Protein AF-A0A974YY99-F1 (afdb_monomer)

Mean predicted aligned error: 12.31 Å

Secondary structure (DSSP, 8-state):
------------HHHHHHHHHHHHHHHHHHHHHHHHH-----TT--PPTT----EEEEEEEEEEE-SSSSSS--TTPPB--S-EEE-TTSPPEE--TTSEEEEEEEETT--S-TTTT-EEEEEPPTTEEESS-SEEE--TT--EEEEEEEEPP-

Radius of gyration: 30.18 Å; Cα contacts (8 Å, |Δi|>4): 257; chains: 1; bounding box: 63×68×86 Å

Solvent-accessible surface area (backbone atoms only — not comparable to full-atom values): 9140 Å² total; per-residue (Å²): 137,88,80,84,82,79,81,76,82,80,77,47,75,68,55,54,52,54,52,50,50,52,52,50,51,52,52,52,51,50,49,51,49,49,61,69,66,61,61,85,73,60,81,85,68,63,76,60,90,96,58,88,44,67,30,54,28,60,38,35,39,40,27,29,40,26,86,84,60,80,49,60,94,55,94,88,51,50,54,33,51,68,40,45,32,48,42,75,97,54,78,74,43,60,21,37,89,69,5,36,40,78,49,70,36,82,34,83,70,24,83,58,73,46,22,66,92,36,47,50,31,51,53,72,55,91,66,39,44,69,43,37,73,54,60,46,73,46,62,71,86,58,36,78,46,73,40,28,31,26,73,56,80,132

Nearest PDB structures (foldseek):
  4jdz-assembly2_A  TM=7.153E-01  e=1.038E-03  Staphylococcus aureus subsp. aureus TCH60
  6yoa-assembly1_B  TM=5.963E-01  e=3.739E-03  Ligustrum vulgare
  5j4m-assembly3_C  TM=5.821E-01  e=7.974E-03  Lacticaseibacillus rhamnosus GG
  7kgz-assembly1_B  TM=3.729E-01  e=4.569E+00  Roseburia hominis

Foldseek 3Di:
DDDDPPPPPPCDPVNVVVVVVVVVCCVVVVVVVVVVVPPPPPPQQDDDPPDWDKDKDKAKEWEWAPAPLQFDDDPPIATDFFWWKDWPPDDIDTGHPRRIDMDIDIGGRDDPPNLVVTKIAIDAPPQKDKSHPRIDRDDHPPRYDYTYIYGHDD

pLDDT: mean 84.51, std 14.42, range [38.94, 98.38]

Sequence (154 aa):
MNEENNYNEDFGGEDIFVIALIIFSALVGGLFLFLNIYHPIDPECRVPPGVMVDGGAEASVYTWHDLNGNGMIDSGEPPFPRVEIRYPCDDDYITDKRGRVDTVEFKAGCACYCWEGSHVEVIPPEGYLPTTPIRQELTGHSLFYSFGFIAESP

Structure (mmCIF, N/CA/C/O backbone):
data_AF-A0A974YY99-F1
#
_entry.id   AF-A0A974YY99-F1
#
loop_
_atom_site.group_PDB
_atom_site.id
_atom_site.type_symbol
_atom_site.label_atom_id
_atom_site.label_alt_id
_atom_site.label_comp_id
_atom_site.label_asym_id
_atom_site.label_entity_id
_atom_site.label_seq_id
_atom_site.pdbx_PDB_ins_code
_atom_site.Cartn_x
_atom_site.Cartn_y
_atom_site.Cartn_z
_atom_site.occupancy
_atom_site.B_iso_or_equiv
_atom_site.auth_seq_id
_atom_site.auth_comp_id
_atom_site.auth_asym_id
_atom_site.auth_atom_id
_atom_site.pdbx_PDB_model_num
ATOM 1 N N . MET A 1 1 ? 39.174 52.833 -66.048 1.00 38.94 1 MET A N 1
ATOM 2 C CA . MET A 1 1 ? 37.930 53.543 -65.699 1.00 38.94 1 MET A CA 1
ATOM 3 C C . MET A 1 1 ? 37.126 52.536 -64.904 1.00 38.94 1 MET A C 1
ATOM 5 O O . MET A 1 1 ? 36.810 51.491 -65.452 1.00 38.94 1 MET A O 1
ATOM 9 N N . ASN A 1 2 ? 37.038 52.755 -63.593 1.00 43.97 2 ASN A N 1
ATOM 10 C CA . ASN A 1 2 ? 36.511 51.801 -62.619 1.00 43.97 2 ASN A CA 1
ATOM 11 C C . ASN A 1 2 ? 34.983 51.875 -62.610 1.00 43.97 2 ASN A C 1
ATOM 13 O O . ASN A 1 2 ? 34.449 52.968 -62.440 1.00 43.97 2 ASN A O 1
ATOM 17 N N . GLU A 1 3 ? 34.310 50.735 -62.720 1.00 48.09 3 GLU A N 1
ATOM 18 C CA . GLU A 1 3 ? 32.908 50.591 -62.327 1.00 48.09 3 GLU A CA 1
ATOM 19 C C . GLU A 1 3 ? 32.855 49.560 -61.198 1.00 48.09 3 GLU A C 1
ATOM 21 O O . GLU A 1 3 ? 32.895 48.351 -61.421 1.00 48.09 3 GLU A O 1
ATOM 26 N N . GLU A 1 4 ? 32.844 50.054 -59.960 1.00 52.66 4 GLU A N 1
ATOM 27 C CA . GLU A 1 4 ? 32.421 49.265 -58.808 1.00 52.66 4 GLU A CA 1
ATOM 28 C C . GLU A 1 4 ? 30.891 49.189 -58.848 1.00 52.66 4 GLU A C 1
ATOM 30 O O . GLU A 1 4 ? 30.197 50.152 -58.519 1.00 52.66 4 GLU A O 1
ATOM 35 N N . ASN A 1 5 ? 30.357 48.048 -59.284 1.00 49.12 5 ASN A N 1
ATOM 36 C CA . ASN A 1 5 ? 28.938 47.745 -59.137 1.00 49.12 5 ASN A CA 1
ATOM 37 C C . ASN A 1 5 ? 28.660 47.419 -57.668 1.00 49.12 5 ASN A C 1
ATOM 39 O O . ASN A 1 5 ? 28.855 46.294 -57.210 1.00 49.12 5 ASN A O 1
ATOM 43 N N . ASN A 1 6 ? 28.223 48.437 -56.934 1.00 51.03 6 ASN A N 1
ATOM 44 C CA . ASN A 1 6 ? 27.701 48.318 -55.584 1.00 51.03 6 ASN A CA 1
ATOM 45 C C . ASN A 1 6 ? 26.299 47.684 -55.636 1.00 51.03 6 ASN A C 1
ATOM 47 O O . ASN A 1 6 ? 25.297 48.382 -55.795 1.00 51.03 6 ASN A O 1
ATOM 51 N N . TYR A 1 7 ? 26.234 46.355 -55.548 1.00 51.62 7 TYR A N 1
ATOM 52 C CA . TYR A 1 7 ? 24.995 45.639 -55.249 1.00 51.62 7 TYR A CA 1
ATOM 53 C C . TYR A 1 7 ? 24.683 45.814 -53.759 1.00 51.62 7 TYR A C 1
ATOM 55 O O . TYR A 1 7 ? 25.037 44.983 -52.928 1.00 51.62 7 TYR A O 1
ATOM 63 N N . ASN A 1 8 ? 24.023 46.919 -53.420 1.00 53.44 8 ASN A N 1
ATOM 64 C CA . ASN A 1 8 ? 23.266 46.996 -52.179 1.00 53.44 8 ASN A CA 1
ATOM 65 C C . ASN A 1 8 ? 21.976 46.197 -52.396 1.00 53.44 8 ASN A C 1
ATOM 67 O O . ASN A 1 8 ? 21.054 46.678 -53.054 1.00 53.44 8 ASN A O 1
ATOM 71 N N . GLU A 1 9 ? 21.934 44.962 -51.901 1.00 59.78 9 GLU A N 1
ATOM 72 C CA . GLU A 1 9 ? 20.698 44.181 -51.827 1.00 59.78 9 GLU A CA 1
ATOM 73 C C . GLU A 1 9 ? 19.761 44.851 -50.811 1.00 59.78 9 GLU A C 1
ATOM 75 O O . GLU A 1 9 ? 19.928 44.725 -49.598 1.00 59.78 9 GLU A O 1
ATOM 80 N N . ASP A 1 10 ? 18.805 45.629 -51.318 1.00 56.53 10 ASP A N 1
ATOM 81 C CA . ASP A 1 10 ? 17.719 46.216 -50.534 1.00 56.53 10 ASP A CA 1
ATOM 82 C C . ASP A 1 10 ? 16.708 45.105 -50.214 1.00 56.53 10 ASP A C 1
ATOM 84 O O . ASP A 1 10 ? 15.795 44.827 -50.990 1.00 56.53 10 ASP A O 1
ATOM 88 N N . PHE A 1 11 ? 16.938 44.388 -49.111 1.00 59.44 11 PHE A N 1
ATOM 89 C CA . PHE A 1 11 ? 16.010 43.374 -48.608 1.00 59.44 11 PHE A CA 1
ATOM 90 C C . PHE A 1 11 ? 14.731 44.064 -48.128 1.00 59.44 11 PHE A C 1
ATOM 92 O O . PHE A 1 11 ? 14.708 44.716 -47.080 1.00 59.44 11 PHE A O 1
ATOM 99 N N . GLY A 1 12 ? 13.658 43.923 -48.907 1.00 66.19 12 GLY A N 1
ATOM 100 C CA . GLY A 1 12 ? 12.366 44.520 -48.602 1.00 66.19 12 GLY A CA 1
ATOM 101 C C . GLY A 1 12 ? 11.754 43.934 -47.329 1.00 66.19 12 GLY A C 1
ATOM 102 O O . GLY A 1 12 ? 12.034 42.804 -46.932 1.00 66.19 12 GLY A O 1
ATOM 103 N N . GLY A 1 13 ? 10.866 44.691 -46.677 1.00 63.16 13 GLY A N 1
ATOM 104 C CA . GLY A 1 13 ? 10.207 44.254 -45.440 1.00 63.16 13 GLY A CA 1
ATOM 105 C C . GLY A 1 13 ? 9.487 42.903 -45.559 1.00 63.16 13 GLY A C 1
ATOM 106 O O . GLY A 1 13 ? 9.466 42.148 -44.591 1.00 63.16 13 GLY A O 1
ATOM 107 N N . GLU A 1 14 ? 8.959 42.559 -46.739 1.00 65.25 14 GLU A N 1
ATOM 108 C CA . GLU A 1 14 ? 8.339 41.251 -47.004 1.00 65.25 14 GLU A CA 1
ATOM 109 C C . GLU A 1 14 ? 9.350 40.093 -46.967 1.00 65.25 14 GLU A C 1
ATOM 111 O O . GLU A 1 14 ? 9.041 39.039 -46.409 1.00 65.25 14 GLU A O 1
ATOM 116 N N . ASP A 1 15 ? 10.580 40.305 -47.447 1.00 75.12 15 ASP A N 1
ATOM 117 C CA . ASP A 1 15 ? 11.645 39.296 -47.403 1.00 75.12 15 ASP A CA 1
ATOM 118 C C . ASP A 1 15 ? 12.064 39.007 -45.956 1.00 75.12 15 ASP A C 1
ATOM 120 O O . ASP A 1 15 ? 12.275 37.855 -45.572 1.00 75.12 15 ASP A O 1
ATOM 124 N N . ILE A 1 16 ? 12.089 40.041 -45.107 1.00 79.56 16 ILE A N 1
ATOM 125 C CA . ILE A 1 16 ? 12.386 39.908 -43.674 1.00 79.56 16 ILE A CA 1
ATOM 126 C C . ILE A 1 16 ? 11.313 39.066 -42.968 1.00 79.56 16 ILE A C 1
ATOM 128 O O . ILE A 1 16 ? 11.649 38.211 -42.144 1.00 79.56 16 ILE A O 1
ATOM 132 N N . PHE A 1 17 ? 10.030 39.257 -43.296 1.00 79.62 17 PHE A N 1
ATOM 133 C CA . PHE A 1 17 ? 8.944 38.463 -42.712 1.00 79.62 17 PHE A CA 1
ATOM 134 C C . PHE A 1 17 ? 9.016 36.990 -43.120 1.00 79.62 17 PHE A C 1
ATOM 136 O O . PHE A 1 17 ? 8.847 36.112 -42.270 1.00 79.62 17 PHE A O 1
ATOM 143 N N . VAL A 1 18 ? 9.308 36.699 -44.390 1.00 81.94 18 VAL A N 1
ATOM 144 C CA . VAL A 1 18 ? 9.446 35.317 -44.874 1.00 81.94 18 VAL A CA 1
ATOM 145 C C . VAL A 1 18 ? 10.632 34.624 -44.203 1.00 81.94 18 VAL A C 1
ATOM 147 O O . VAL A 1 18 ? 10.494 33.503 -43.708 1.00 81.94 18 VAL A O 1
ATOM 150 N N . ILE A 1 19 ? 11.776 35.303 -44.100 1.00 84.00 19 ILE A N 1
ATOM 151 C CA . ILE A 1 19 ? 12.965 34.773 -43.421 1.00 84.00 19 ILE A CA 1
ATOM 152 C C . ILE A 1 19 ? 12.675 34.518 -41.934 1.00 84.00 19 ILE A C 1
ATOM 154 O O . ILE A 1 19 ? 13.021 33.455 -41.411 1.00 84.00 19 ILE A O 1
ATOM 158 N N . ALA A 1 20 ? 11.983 35.438 -41.256 1.00 85.62 20 ALA A N 1
ATOM 159 C CA . ALA A 1 20 ? 11.607 35.275 -39.854 1.00 85.62 20 ALA A CA 1
ATOM 160 C C . ALA A 1 20 ? 10.686 34.062 -39.629 1.00 85.62 20 ALA A C 1
ATOM 162 O O . ALA A 1 20 ? 10.880 33.320 -38.665 1.00 85.62 20 ALA A O 1
ATOM 163 N N . LEU A 1 21 ? 9.728 33.811 -40.530 1.00 87.56 21 LEU A N 1
ATOM 164 C CA . LEU A 1 21 ? 8.843 32.644 -40.456 1.00 87.56 21 LEU A CA 1
ATOM 165 C C . LEU A 1 21 ? 9.594 31.327 -40.670 1.00 87.56 21 LEU A C 1
ATOM 167 O O . LEU A 1 21 ? 9.335 30.359 -39.954 1.00 87.56 21 LEU A O 1
ATOM 171 N N . ILE A 1 22 ? 10.553 31.287 -41.599 1.00 87.31 22 ILE A N 1
ATOM 172 C CA . ILE A 1 22 ? 11.388 30.099 -41.825 1.00 87.31 22 ILE A CA 1
ATOM 173 C C . ILE A 1 22 ? 12.214 29.794 -40.573 1.00 87.31 22 ILE A C 1
ATOM 175 O O . ILE A 1 22 ? 12.194 28.660 -40.092 1.00 87.31 22 ILE A O 1
ATOM 179 N N . ILE A 1 23 ? 12.868 30.801 -39.989 1.00 88.62 23 ILE A N 1
ATOM 180 C CA . ILE A 1 23 ? 13.657 30.637 -38.760 1.00 88.62 23 ILE A CA 1
ATOM 181 C C . ILE A 1 23 ? 12.765 30.181 -37.604 1.00 88.62 23 ILE A C 1
ATOM 183 O O . ILE A 1 23 ? 13.098 29.220 -36.915 1.00 88.62 23 ILE A O 1
ATOM 187 N N . PHE A 1 24 ? 11.607 30.816 -37.413 1.00 91.06 24 PHE A N 1
ATOM 188 C CA . PHE A 1 24 ? 10.663 30.428 -36.370 1.00 91.06 24 PHE A CA 1
ATOM 189 C C . PHE A 1 24 ? 10.184 28.983 -36.551 1.00 91.06 24 PHE A C 1
ATOM 191 O O . PHE A 1 24 ? 10.187 28.214 -35.594 1.00 91.06 24 PHE A O 1
ATOM 198 N N . SER A 1 25 ? 9.859 28.575 -37.780 1.00 86.69 25 SER A N 1
ATOM 199 C CA . SER A 1 25 ? 9.453 27.198 -38.079 1.00 86.69 25 SER A CA 1
ATOM 200 C C . SER A 1 25 ? 10.569 26.182 -37.810 1.00 86.69 25 SER A C 1
ATOM 202 O O . SER A 1 25 ? 10.302 25.115 -37.261 1.00 86.69 25 SER A O 1
ATOM 204 N N . ALA A 1 26 ? 11.825 26.525 -38.111 1.00 89.25 26 ALA A N 1
ATOM 205 C CA . ALA A 1 26 ? 12.982 25.675 -37.853 1.00 89.25 26 ALA A CA 1
ATOM 206 C C . ALA A 1 26 ? 13.291 25.566 -36.353 1.00 89.25 26 ALA A C 1
ATOM 208 O O . ALA A 1 26 ? 13.638 24.489 -35.877 1.00 89.25 26 ALA A O 1
ATOM 209 N N . LEU A 1 27 ? 13.118 26.651 -35.593 1.00 90.00 27 LEU A N 1
ATOM 210 C CA . LEU A 1 27 ? 13.286 26.657 -34.140 1.00 90.00 27 LEU A CA 1
ATOM 211 C C . LEU A 1 27 ? 12.172 25.879 -33.439 1.00 90.00 27 LEU A C 1
ATOM 213 O O . LEU A 1 27 ? 12.460 25.070 -32.563 1.00 90.00 27 LEU A O 1
ATOM 217 N N . VAL A 1 28 ? 10.914 26.074 -33.842 1.00 88.75 28 VAL A N 1
ATOM 218 C CA . VAL A 1 28 ? 9.770 25.334 -33.293 1.00 88.75 28 VAL A CA 1
ATOM 219 C C . VAL A 1 28 ? 9.852 23.859 -33.674 1.00 88.75 28 VAL A C 1
ATOM 221 O O . VAL A 1 28 ? 9.677 23.004 -32.812 1.00 88.75 28 VAL A O 1
ATOM 224 N N . GLY A 1 29 ? 10.179 23.542 -34.929 1.00 85.12 29 GLY A N 1
ATOM 225 C CA . GLY A 1 29 ? 10.385 22.168 -35.388 1.00 85.12 29 GLY A CA 1
ATOM 226 C C . GLY A 1 29 ? 11.578 21.498 -34.705 1.00 85.12 29 GLY A C 1
ATOM 227 O O . GLY A 1 29 ? 11.469 20.363 -34.253 1.00 85.12 29 GLY A O 1
ATOM 228 N N . GLY A 1 30 ? 12.694 22.213 -34.554 1.00 84.56 30 GLY A N 1
ATOM 229 C CA . GLY A 1 30 ? 13.880 21.741 -33.843 1.00 84.56 30 GLY A CA 1
ATOM 230 C C . GLY A 1 30 ? 13.624 21.514 -32.354 1.00 84.56 30 GLY A C 1
ATOM 231 O O . GLY A 1 30 ? 14.028 20.484 -31.825 1.00 84.56 30 GLY A O 1
ATOM 232 N N . LEU A 1 31 ? 12.895 22.416 -31.692 1.00 84.69 31 LEU A N 1
ATOM 233 C CA . L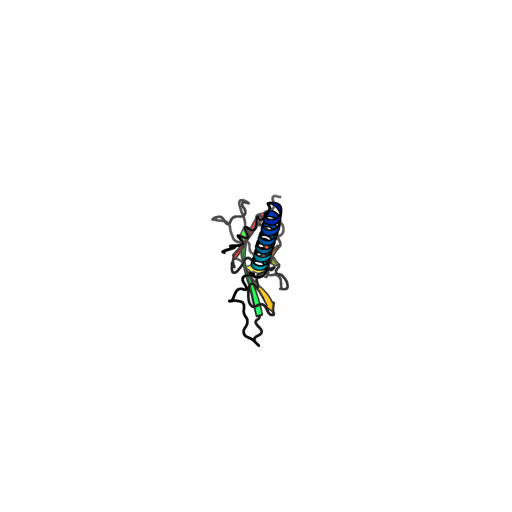EU A 1 31 ? 12.480 22.262 -30.298 1.00 84.69 31 LEU A CA 1
ATOM 234 C C . LEU A 1 31 ? 11.489 21.106 -30.139 1.00 84.69 31 LEU A C 1
ATOM 236 O O . LEU A 1 31 ? 11.626 20.315 -29.215 1.00 84.69 31 LEU A O 1
ATOM 240 N N . PHE A 1 32 ? 10.529 20.964 -31.054 1.00 79.56 32 PHE A N 1
ATOM 241 C CA . PHE A 1 32 ? 9.589 19.847 -31.049 1.00 79.56 32 PHE A CA 1
ATOM 242 C C . PHE A 1 32 ? 10.319 18.510 -31.219 1.00 79.56 32 PHE A C 1
ATOM 244 O O . PHE A 1 32 ? 10.062 17.577 -30.464 1.00 79.56 32 PHE A O 1
ATOM 251 N N . LEU A 1 33 ? 11.279 18.415 -32.142 1.00 73.88 33 LEU A N 1
ATOM 252 C CA . LEU A 1 33 ? 12.111 17.221 -32.300 1.00 73.88 33 LEU A CA 1
ATOM 253 C C . LEU A 1 33 ? 12.981 16.974 -31.062 1.00 73.88 33 LEU A C 1
ATOM 255 O O . LEU A 1 33 ? 13.000 15.863 -30.549 1.00 73.88 33 LEU A O 1
ATOM 259 N N . PHE A 1 34 ? 13.644 17.999 -30.529 1.00 72.00 34 PHE A N 1
ATOM 260 C CA . PHE A 1 34 ? 14.458 17.880 -29.319 1.00 72.00 34 PHE A CA 1
ATOM 261 C C . PHE A 1 34 ? 13.629 17.370 -28.132 1.00 72.00 34 PHE A C 1
ATOM 263 O O . PHE A 1 34 ? 14.025 16.407 -27.486 1.00 72.00 34 PHE A O 1
ATOM 270 N N . LEU A 1 35 ? 12.442 17.933 -27.897 1.00 71.06 35 LEU A N 1
ATOM 271 C CA . LEU A 1 35 ? 11.559 17.521 -26.803 1.00 71.06 35 LEU A CA 1
ATOM 272 C C . LEU A 1 35 ? 10.970 16.114 -26.995 1.00 71.06 35 LEU A C 1
ATOM 274 O O . LEU A 1 35 ? 10.756 15.420 -26.008 1.00 71.06 35 LEU A O 1
ATOM 278 N N . ASN A 1 36 ? 10.730 15.667 -28.233 1.00 66.06 36 ASN A N 1
ATOM 279 C CA . ASN A 1 36 ? 10.185 14.327 -28.492 1.00 66.06 36 ASN A CA 1
ATOM 280 C C . ASN A 1 36 ? 11.257 13.220 -28.536 1.00 66.06 36 ASN A C 1
ATOM 282 O O . ASN A 1 36 ? 10.929 12.059 -28.301 1.00 66.06 36 ASN A O 1
ATOM 286 N N . ILE A 1 37 ? 12.524 13.549 -28.821 1.00 63.91 37 ILE A N 1
ATOM 287 C CA . ILE A 1 37 ? 13.629 12.571 -28.865 1.00 63.91 37 ILE A CA 1
ATOM 288 C C . ILE A 1 37 ? 14.371 12.503 -27.516 1.00 63.91 37 ILE A C 1
ATOM 290 O O . ILE A 1 37 ? 14.929 11.460 -27.181 1.00 63.91 37 ILE A O 1
ATOM 294 N N . TYR A 1 38 ? 14.329 13.561 -26.695 1.00 55.81 38 TYR A N 1
ATOM 295 C CA . TYR A 1 38 ? 14.758 13.516 -25.292 1.00 55.81 38 TYR A CA 1
ATOM 296 C C . TYR A 1 38 ? 13.668 12.902 -24.403 1.00 55.81 38 TYR A C 1
ATOM 298 O O . TYR A 1 38 ? 13.171 13.528 -23.470 1.00 55.81 38 TYR A O 1
ATOM 306 N N . HIS A 1 39 ? 13.327 11.638 -24.650 1.00 55.72 39 HIS A N 1
ATOM 307 C CA . HIS A 1 39 ? 12.939 10.802 -23.522 1.00 55.72 39 HIS A CA 1
ATOM 308 C C . HIS A 1 39 ? 14.231 10.444 -22.782 1.00 55.72 39 HIS A C 1
ATOM 310 O O . HIS A 1 39 ? 15.152 9.925 -23.421 1.00 5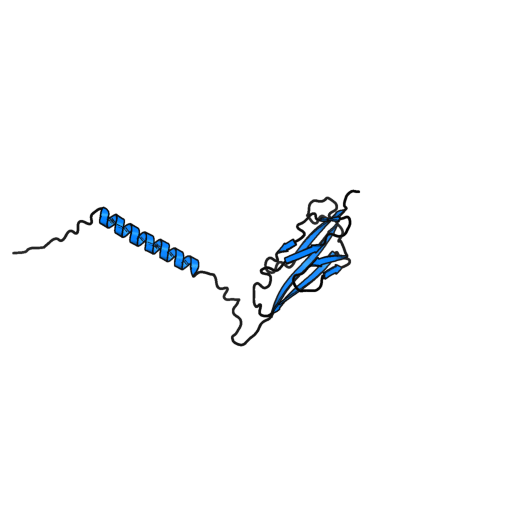5.72 39 HIS A O 1
ATOM 316 N N . PRO A 1 40 ? 14.357 10.734 -21.476 1.00 56.31 40 PRO A N 1
ATOM 317 C CA . PRO A 1 40 ? 15.452 10.197 -20.690 1.00 56.31 40 PRO A CA 1
ATOM 318 C C . PRO A 1 40 ? 15.281 8.676 -20.672 1.00 56.31 40 PRO A C 1
ATOM 320 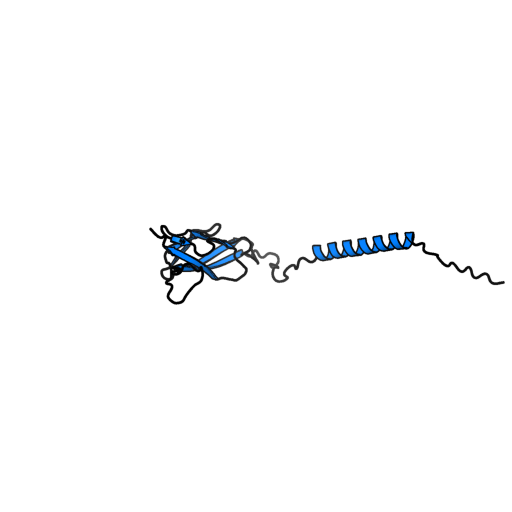O O . PRO A 1 40 ? 14.538 8.130 -19.865 1.00 56.31 40 PRO A O 1
ATOM 323 N N . ILE A 1 41 ? 15.916 7.986 -21.621 1.00 54.75 41 ILE A N 1
ATOM 324 C CA . ILE A 1 41 ? 16.117 6.547 -21.520 1.00 54.75 41 ILE A CA 1
ATOM 325 C C . ILE A 1 41 ? 17.006 6.391 -20.302 1.00 54.75 41 ILE A C 1
ATOM 327 O O . ILE A 1 41 ? 18.184 6.752 -20.361 1.00 54.75 41 ILE A O 1
ATOM 331 N N . ASP A 1 42 ? 16.421 5.921 -19.206 1.00 62.19 42 ASP A N 1
ATOM 332 C CA . ASP A 1 42 ? 17.155 5.624 -17.994 1.00 62.19 42 ASP A CA 1
ATOM 333 C C . ASP A 1 42 ? 18.292 4.648 -18.349 1.00 62.19 42 ASP A C 1
ATOM 335 O O . ASP A 1 42 ? 18.028 3.508 -18.757 1.00 62.19 42 ASP A O 1
ATOM 339 N N . PRO A 1 43 ? 19.565 5.084 -18.291 1.00 59.34 43 PRO A N 1
ATOM 340 C CA . PRO A 1 43 ? 20.687 4.236 -18.659 1.00 59.34 43 PRO A CA 1
ATOM 341 C C . PRO A 1 43 ? 20.812 3.012 -17.743 1.00 59.34 43 PRO A C 1
ATOM 343 O O . PRO A 1 43 ? 21.480 2.055 -18.143 1.00 59.34 43 PRO A O 1
ATOM 346 N N . GLU A 1 44 ? 20.161 3.020 -16.576 1.00 61.34 44 GLU A N 1
ATOM 347 C CA . GLU A 1 44 ? 20.137 1.927 -15.602 1.00 61.34 44 GLU A CA 1
ATOM 348 C C . GLU A 1 44 ? 19.160 0.810 -16.006 1.00 61.34 44 GLU A C 1
ATOM 350 O O . GLU A 1 44 ? 19.307 -0.328 -15.566 1.00 61.34 44 GLU A O 1
ATOM 355 N N . CYS A 1 45 ? 18.250 1.068 -16.952 1.00 71.44 45 CYS A N 1
ATOM 356 C CA . CYS A 1 45 ? 17.242 0.106 -17.406 1.00 71.44 45 CYS A CA 1
ATOM 357 C C . CYS A 1 45 ? 17.600 -0.594 -18.713 1.00 71.44 45 CYS A C 1
ATOM 359 O O . CYS A 1 45 ? 16.760 -0.817 -19.588 1.00 71.44 45 CYS A O 1
ATOM 361 N N . ARG A 1 46 ? 18.874 -0.978 -18.844 1.00 75.81 46 ARG A N 1
ATOM 362 C CA . ARG A 1 46 ? 19.334 -1.876 -19.906 1.00 75.81 46 ARG A CA 1
ATOM 363 C C . ARG A 1 46 ? 19.648 -3.251 -19.350 1.00 75.81 46 ARG A C 1
ATOM 365 O O . ARG A 1 46 ? 20.659 -3.454 -18.684 1.00 75.81 46 ARG A O 1
ATOM 372 N N . VAL A 1 47 ? 18.815 -4.217 -19.716 1.00 80.00 47 VAL A N 1
ATOM 373 C CA . VAL A 1 47 ? 19.122 -5.629 -19.491 1.00 80.00 47 VAL A CA 1
ATOM 374 C C . VAL A 1 47 ? 20.296 -6.059 -20.381 1.00 80.00 47 VAL A C 1
ATOM 376 O O . VAL A 1 47 ? 20.359 -5.657 -21.550 1.00 80.00 47 VAL A O 1
ATOM 379 N N . PRO A 1 48 ? 21.247 -6.861 -19.870 1.00 81.19 48 PRO A N 1
ATOM 380 C CA . PRO A 1 48 ? 22.301 -7.427 -20.700 1.00 81.19 48 PRO A CA 1
ATOM 381 C C . PRO A 1 48 ? 21.723 -8.262 -21.859 1.00 81.19 48 PRO A C 1
ATOM 383 O O . PRO A 1 48 ? 20.740 -8.983 -21.663 1.00 81.19 48 PRO A O 1
ATOM 386 N N . PRO A 1 49 ? 22.326 -8.226 -23.064 1.00 82.75 49 PRO A N 1
ATOM 387 C CA . PRO A 1 49 ? 21.872 -9.047 -24.183 1.00 82.75 49 PRO A CA 1
ATOM 388 C C . PRO A 1 49 ? 21.850 -10.540 -23.830 1.00 82.75 49 PRO A C 1
ATOM 390 O O . PRO A 1 49 ? 22.834 -11.077 -23.325 1.00 82.75 49 PRO A O 1
ATOM 393 N N . GLY A 1 50 ? 20.739 -11.217 -24.130 1.00 80.69 50 GLY A N 1
ATOM 394 C CA . GLY A 1 50 ? 20.574 -12.653 -23.876 1.00 80.69 50 GLY A CA 1
ATOM 395 C C . GLY A 1 50 ? 20.216 -13.021 -22.432 1.00 80.69 50 GLY A C 1
ATOM 396 O O . GLY A 1 50 ? 20.140 -14.209 -22.126 1.00 80.69 50 GLY A O 1
ATOM 397 N N . VAL A 1 51 ? 19.975 -12.036 -21.561 1.00 84.19 51 VAL A N 1
ATOM 398 C CA . VAL A 1 51 ? 19.466 -12.251 -20.202 1.00 84.19 51 VAL A CA 1
ATOM 399 C C . VAL A 1 51 ? 17.985 -11.891 -20.163 1.00 84.19 51 VAL A C 1
ATOM 401 O O . VAL A 1 51 ? 17.600 -10.783 -20.529 1.00 84.19 51 VAL A O 1
ATOM 404 N N . MET A 1 52 ? 17.158 -12.833 -19.711 1.00 81.56 52 MET A N 1
ATOM 405 C CA . MET A 1 52 ? 15.799 -12.531 -19.267 1.00 81.56 52 MET A CA 1
ATOM 406 C C . MET A 1 52 ? 15.862 -12.176 -17.786 1.00 81.56 52 MET A C 1
ATOM 408 O O . MET A 1 52 ? 16.522 -12.874 -17.015 1.00 81.56 52 MET A O 1
ATOM 412 N N . VAL A 1 53 ? 15.209 -11.084 -17.412 1.00 88.25 53 VAL A N 1
ATOM 413 C CA . VAL A 1 53 ? 15.065 -10.661 -16.020 1.00 88.25 53 VAL A CA 1
ATOM 414 C C . VAL A 1 53 ? 13.589 -10.669 -15.677 1.00 88.25 53 VAL A C 1
ATOM 416 O O . VAL A 1 53 ? 12.767 -10.310 -16.516 1.00 88.25 53 VAL A O 1
ATOM 419 N N . ASP A 1 54 ? 13.280 -11.057 -14.452 1.00 89.44 54 ASP A N 1
ATOM 420 C CA . ASP A 1 54 ? 11.958 -10.894 -13.873 1.00 89.44 54 ASP A CA 1
ATOM 421 C C . ASP A 1 54 ? 12.067 -9.897 -12.721 1.00 89.44 54 ASP A C 1
ATOM 423 O O . ASP A 1 54 ? 13.112 -9.804 -12.067 1.00 89.44 54 ASP A O 1
ATOM 427 N N . GLY A 1 55 ? 10.995 -9.149 -12.491 1.00 88.38 55 GLY A N 1
ATOM 428 C CA . GLY A 1 55 ? 10.927 -8.120 -11.466 1.00 88.38 55 GLY A CA 1
ATOM 429 C C . GLY A 1 55 ? 9.725 -8.319 -10.559 1.00 88.38 55 GLY A C 1
ATOM 430 O O . GLY A 1 55 ? 8.926 -9.239 -10.740 1.00 88.38 55 GLY A O 1
ATOM 431 N N . GLY A 1 56 ? 9.592 -7.431 -9.581 1.00 88.75 56 GLY A N 1
ATOM 432 C CA . GLY A 1 56 ? 8.462 -7.428 -8.667 1.00 88.75 56 GLY A CA 1
ATOM 433 C C . GLY A 1 56 ? 8.023 -6.014 -8.326 1.00 88.75 56 GLY A C 1
ATOM 434 O O . GLY A 1 56 ? 8.847 -5.098 -8.284 1.00 88.75 56 GLY A O 1
ATOM 435 N N . ALA A 1 57 ? 6.726 -5.839 -8.095 1.00 89.81 57 ALA A N 1
ATOM 436 C CA . ALA A 1 57 ? 6.195 -4.653 -7.436 1.00 89.81 57 ALA A CA 1
ATOM 437 C C . ALA A 1 57 ? 5.907 -4.996 -5.974 1.00 89.81 57 ALA A C 1
ATOM 439 O O . ALA A 1 57 ? 4.992 -5.767 -5.685 1.00 89.81 57 ALA A O 1
ATOM 440 N N . GLU A 1 58 ? 6.708 -4.453 -5.063 1.00 89.31 58 GLU A N 1
ATOM 441 C CA . GLU A 1 58 ? 6.613 -4.738 -3.632 1.00 89.31 58 GLU A CA 1
ATOM 442 C C . GLU A 1 58 ? 5.851 -3.634 -2.895 1.00 89.31 58 GLU A C 1
ATOM 444 O O . GLU A 1 58 ? 6.059 -2.443 -3.146 1.00 89.31 58 GLU A O 1
ATOM 449 N N . ALA A 1 59 ? 5.011 -4.029 -1.939 1.00 91.62 59 ALA A N 1
ATOM 450 C CA . ALA A 1 59 ? 4.352 -3.106 -1.023 1.00 91.62 59 ALA A CA 1
ATOM 451 C C . ALA A 1 59 ? 4.220 -3.709 0.382 1.00 91.62 59 ALA A C 1
ATOM 453 O O . ALA A 1 59 ? 3.605 -4.756 0.578 1.00 91.62 59 ALA A O 1
ATOM 454 N N . SER A 1 60 ? 4.755 -3.001 1.369 1.00 94.19 60 SER A N 1
ATOM 455 C CA . SER A 1 60 ? 4.504 -3.149 2.802 1.00 94.19 60 SER A CA 1
ATOM 456 C C . SER A 1 60 ? 3.280 -2.332 3.212 1.00 94.19 60 SER A C 1
ATOM 458 O O . SER A 1 60 ? 3.276 -1.101 3.196 1.00 94.19 60 SER A O 1
ATOM 460 N N . VAL A 1 61 ? 2.232 -3.019 3.642 1.00 95.62 61 VAL A N 1
ATOM 461 C CA . VAL A 1 61 ? 0.966 -2.416 4.049 1.00 95.62 61 VAL A CA 1
ATOM 462 C C . VAL A 1 61 ? 0.849 -2.367 5.570 1.00 95.62 61 VAL A C 1
ATOM 464 O O . VAL A 1 61 ? 1.236 -3.304 6.271 1.00 95.62 61 VAL A O 1
ATOM 467 N N . TYR A 1 62 ? 0.268 -1.284 6.084 1.00 97.31 62 TYR A N 1
ATOM 468 C CA . TYR A 1 62 ? -0.165 -1.141 7.469 1.00 97.31 62 TYR A CA 1
ATOM 469 C C . TYR A 1 62 ? -1.628 -0.701 7.558 1.00 97.31 62 TYR A C 1
ATOM 471 O O . TYR A 1 62 ? -2.094 0.143 6.802 1.00 97.31 62 TYR A O 1
ATOM 479 N N . THR A 1 63 ? -2.357 -1.246 8.519 1.00 98.25 63 THR A N 1
ATOM 480 C CA . THR A 1 63 ? -3.770 -0.946 8.758 1.00 98.25 63 THR A CA 1
ATOM 481 C C . THR A 1 63 ? -3.976 -0.631 10.232 1.00 98.25 63 THR A C 1
ATOM 483 O O . THR A 1 63 ? -3.371 -1.274 11.099 1.00 98.25 63 THR A O 1
ATOM 486 N N . TRP A 1 64 ? -4.791 0.378 10.537 1.00 98.38 64 TRP A N 1
ATOM 487 C CA . TRP A 1 64 ? -5.026 0.821 11.913 1.00 98.38 64 TRP A CA 1
ATOM 488 C C . TRP A 1 64 ? -6.472 1.242 12.157 1.00 98.38 64 TRP A C 1
ATOM 490 O O . TRP A 1 64 ? -7.220 1.558 11.231 1.00 98.38 64 TRP A O 1
ATOM 500 N N . HIS A 1 65 ? -6.856 1.209 13.431 1.00 97.88 65 HIS A N 1
ATOM 501 C CA . HIS A 1 65 ? -8.094 1.814 13.894 1.00 97.88 65 HIS A CA 1
ATOM 502 C C . HIS A 1 65 ? -7.879 3.319 14.032 1.00 97.88 65 HIS A C 1
ATOM 504 O O . HIS A 1 65 ? -7.216 3.757 14.971 1.00 97.88 65 HIS A O 1
ATOM 510 N N . ASP A 1 66 ? -8.451 4.083 13.110 1.00 98.00 66 ASP A N 1
ATOM 511 C CA . ASP A 1 66 ? -8.473 5.541 13.152 1.00 98.00 66 ASP A CA 1
ATOM 512 C C . ASP A 1 66 ? -9.573 5.97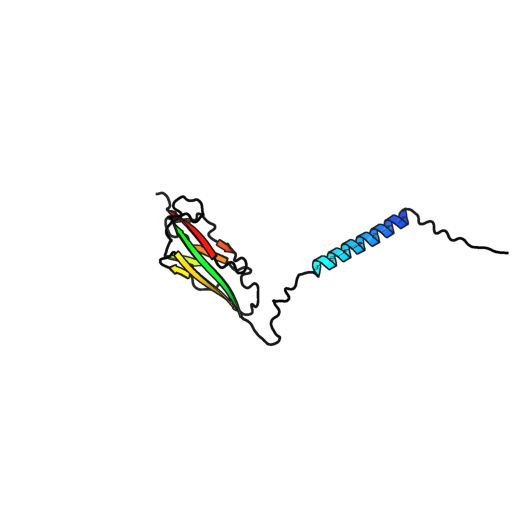5 14.128 1.00 98.00 66 ASP A C 1
ATOM 514 O O . ASP A 1 66 ? -10.771 5.924 13.832 1.00 98.00 66 ASP A O 1
ATOM 518 N N . LEU A 1 67 ? -9.162 6.303 15.353 1.00 97.19 67 LEU A N 1
ATOM 519 C CA . LEU A 1 67 ? -10.075 6.522 16.474 1.00 97.19 67 LEU A CA 1
ATOM 520 C C . LEU A 1 67 ? -10.727 7.902 16.429 1.00 97.19 67 LEU A C 1
ATOM 522 O O . LEU A 1 67 ? -11.740 8.118 17.097 1.00 97.19 67 LEU A O 1
ATOM 526 N N . ASN A 1 68 ? -10.141 8.840 15.685 1.00 96.50 68 ASN A N 1
ATOM 527 C CA . ASN A 1 68 ? -10.633 10.211 15.581 1.00 96.50 68 ASN A CA 1
ATOM 528 C C . ASN A 1 68 ? -11.106 10.589 14.163 1.00 96.50 68 ASN A C 1
ATOM 530 O O . ASN A 1 68 ? -11.713 11.648 13.996 1.00 96.50 68 ASN A O 1
ATOM 534 N N . GLY A 1 69 ? -10.898 9.715 13.178 1.00 97.12 69 GLY A N 1
ATOM 535 C CA . GLY A 1 69 ? -11.389 9.833 11.810 1.00 97.12 69 GLY A CA 1
ATOM 536 C C . GLY A 1 69 ? -10.597 10.797 10.931 1.00 97.12 69 GLY A C 1
ATOM 537 O O . GLY A 1 69 ? -11.165 11.330 9.975 1.00 97.12 69 GLY A O 1
ATOM 538 N N . ASN A 1 70 ? -9.339 11.098 11.261 1.00 97.19 70 ASN A N 1
ATOM 539 C CA . ASN A 1 70 ? -8.561 12.130 10.569 1.00 97.19 70 ASN A CA 1
ATOM 540 C C . ASN A 1 70 ? -7.698 11.608 9.403 1.00 97.19 70 ASN A C 1
ATOM 542 O O . ASN A 1 70 ? -7.084 12.417 8.702 1.00 97.19 70 ASN A O 1
ATOM 546 N N . GLY A 1 71 ? -7.648 10.292 9.186 1.00 97.00 71 GLY A N 1
ATOM 547 C CA . GLY A 1 71 ? -6.866 9.651 8.128 1.00 97.00 71 GLY A CA 1
ATOM 548 C C . GLY A 1 71 ? -5.350 9.678 8.357 1.00 97.00 71 GLY A C 1
ATOM 549 O O . GLY A 1 71 ? -4.587 9.411 7.428 1.00 97.00 71 GLY A O 1
ATOM 550 N N . MET A 1 72 ? -4.896 10.005 9.566 1.00 96.88 72 MET A N 1
ATOM 551 C CA . MET A 1 72 ? -3.495 10.013 9.980 1.00 96.88 72 MET A CA 1
ATOM 552 C C . MET A 1 72 ? -3.274 8.981 11.085 1.00 96.88 72 MET A C 1
ATOM 554 O O . MET A 1 72 ? -4.193 8.622 11.806 1.00 96.88 72 MET A O 1
ATOM 558 N N . ILE A 1 73 ? -2.044 8.480 11.207 1.00 96.38 73 ILE A N 1
ATOM 559 C CA . ILE A 1 73 ? -1.686 7.565 12.294 1.00 96.38 73 ILE A CA 1
ATOM 560 C C . ILE A 1 73 ? -1.309 8.401 13.514 1.00 96.38 73 ILE A C 1
ATOM 562 O O . ILE A 1 73 ? -0.233 9.007 13.540 1.00 96.38 73 ILE A O 1
ATOM 566 N N . ASP A 1 74 ? -2.161 8.387 14.533 1.00 97.62 74 ASP A N 1
ATOM 567 C CA . ASP A 1 74 ? -1.935 9.100 15.784 1.00 97.62 74 ASP A CA 1
ATOM 568 C C . ASP A 1 74 ? -1.412 8.199 16.913 1.00 97.62 74 ASP A C 1
ATOM 570 O O . ASP A 1 74 ? -1.568 6.974 16.950 1.00 97.62 74 ASP A O 1
ATOM 574 N N . SER A 1 75 ? -0.769 8.827 17.901 1.00 97.25 75 SER A N 1
ATOM 575 C CA . SER A 1 75 ? -0.313 8.119 19.098 1.00 97.25 75 SER A CA 1
ATOM 576 C C . SER A 1 75 ? -1.500 7.537 19.867 1.00 97.25 75 SER A C 1
ATOM 578 O O . SER A 1 75 ? -2.351 8.272 20.360 1.00 97.25 75 SER A O 1
ATOM 580 N N . GLY A 1 76 ? -1.476 6.222 20.079 1.00 96.38 76 GLY A N 1
ATOM 581 C CA . GLY A 1 76 ? -2.515 5.496 20.812 1.00 96.38 76 GLY A CA 1
ATOM 582 C C . GLY A 1 76 ? -3.516 4.777 19.913 1.00 96.38 76 GLY A C 1
ATOM 583 O O . GLY A 1 76 ? -4.310 3.992 20.427 1.00 96.38 76 GLY A O 1
ATOM 584 N N . GLU A 1 77 ? -3.445 4.973 18.598 1.00 97.94 77 GLU A N 1
ATOM 585 C CA . GLU A 1 77 ? -4.262 4.235 17.643 1.00 97.94 77 GLU A CA 1
ATOM 586 C C . GLU A 1 77 ? -3.715 2.816 17.430 1.00 97.94 77 GLU A C 1
ATOM 588 O O . GLU A 1 77 ? -2.545 2.642 17.061 1.00 97.94 77 GLU A O 1
ATOM 593 N N . PRO A 1 78 ? -4.512 1.770 17.718 1.00 97.81 78 PRO A N 1
ATOM 594 C CA . PRO A 1 78 ? -4.043 0.400 17.620 1.00 97.81 78 PRO A CA 1
ATOM 595 C C . PRO A 1 78 ? -4.039 -0.096 16.165 1.00 97.81 78 PRO A C 1
ATOM 597 O O . PRO A 1 78 ? -4.833 0.367 15.343 1.00 97.81 78 PRO A O 1
ATOM 600 N N . PRO A 1 79 ? -3.208 -1.100 15.839 1.00 97.94 79 PRO A N 1
ATOM 601 C CA . PRO A 1 79 ? -3.282 -1.766 14.547 1.00 97.94 79 PRO A CA 1
ATOM 602 C C . PRO A 1 79 ? -4.624 -2.463 14.316 1.00 97.94 79 PRO A C 1
ATOM 604 O O . PRO A 1 79 ? -5.231 -2.959 15.267 1.00 97.94 79 PRO A O 1
ATOM 607 N N . PHE A 1 80 ? -5.023 -2.584 13.051 1.00 97.69 80 PHE A N 1
ATOM 608 C CA . PHE A 1 80 ? -6.233 -3.285 12.632 1.00 97.69 80 PHE A CA 1
ATOM 609 C C . PHE A 1 80 ? -5.859 -4.610 11.949 1.00 97.69 80 PHE A C 1
ATOM 611 O O . PHE A 1 80 ? -5.449 -4.627 10.796 1.00 97.69 80 PHE A O 1
ATOM 618 N N . PRO A 1 81 ? -5.977 -5.760 12.623 1.00 97.31 81 PRO A N 1
ATOM 619 C CA . PRO A 1 81 ? -5.607 -7.039 12.027 1.00 97.31 81 PRO A CA 1
ATOM 620 C C . PRO A 1 81 ? -6.688 -7.598 11.091 1.00 97.31 81 PRO A C 1
ATOM 622 O O . PRO A 1 81 ? -7.870 -7.307 11.250 1.00 97.31 81 PRO A O 1
ATOM 625 N N . ARG A 1 82 ? -6.296 -8.532 10.217 1.00 95.94 82 ARG A N 1
ATOM 626 C CA . ARG A 1 82 ? -7.193 -9.302 9.335 1.00 95.94 82 ARG A CA 1
ATOM 627 C C . ARG A 1 82 ? -7.937 -8.476 8.276 1.00 95.94 82 ARG A C 1
ATOM 629 O O . ARG A 1 82 ? -9.053 -8.833 7.907 1.00 95.94 82 ARG A O 1
ATOM 636 N N . VAL A 1 83 ? -7.319 -7.410 7.781 1.00 96.44 83 VAL A N 1
ATOM 637 C CA . VAL A 1 83 ? -7.803 -6.665 6.610 1.00 96.44 83 VAL A CA 1
ATOM 638 C C . VAL A 1 83 ? -7.334 -7.378 5.345 1.00 96.44 83 VAL A C 1
ATOM 640 O O . VAL A 1 83 ? -6.164 -7.755 5.256 1.00 96.44 83 VAL A O 1
ATOM 643 N N . GLU A 1 84 ? -8.249 -7.579 4.402 1.00 95.69 84 GLU A N 1
ATOM 644 C CA . GLU A 1 84 ? -7.973 -8.188 3.100 1.00 95.69 84 GLU A CA 1
ATOM 645 C C . GLU A 1 84 ? -7.410 -7.135 2.138 1.00 95.69 84 GLU A C 1
ATOM 647 O O . GLU A 1 84 ? -7.970 -6.042 1.987 1.00 95.69 84 GLU A O 1
ATOM 652 N N . ILE A 1 85 ? -6.281 -7.468 1.518 1.00 93.00 85 ILE A N 1
ATOM 653 C CA . ILE A 1 85 ? -5.549 -6.646 0.562 1.00 93.00 85 ILE A CA 1
ATOM 654 C C . ILE A 1 85 ? -5.632 -7.340 -0.792 1.00 93.00 85 ILE A C 1
ATOM 656 O O . ILE A 1 85 ? -5.083 -8.427 -0.977 1.00 93.00 85 ILE A O 1
ATOM 660 N N . ARG A 1 86 ? -6.292 -6.679 -1.737 1.00 89.19 86 ARG A N 1
ATOM 661 C CA . ARG A 1 86 ? -6.309 -7.069 -3.138 1.00 89.19 86 ARG A CA 1
ATOM 662 C C . ARG A 1 86 ? -5.047 -6.579 -3.810 1.00 89.19 86 ARG A C 1
ATOM 664 O O . ARG A 1 86 ? -4.708 -5.391 -3.744 1.00 89.19 86 ARG A O 1
ATOM 671 N N . TYR A 1 87 ? -4.405 -7.501 -4.504 1.00 79.69 87 TYR A N 1
ATOM 672 C CA . TYR A 1 87 ? -3.251 -7.213 -5.328 1.00 79.69 87 TYR A CA 1
ATOM 673 C C . TYR A 1 87 ? -3.494 -7.719 -6.752 1.00 79.69 87 TYR A C 1
ATOM 675 O O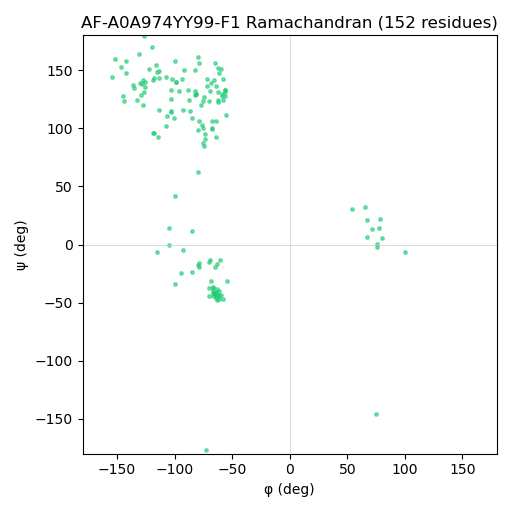 . TYR A 1 87 ? -4.115 -8.771 -6.928 1.00 79.69 87 TYR A O 1
ATOM 683 N N . PRO A 1 88 ? -3.091 -6.974 -7.794 1.00 70.19 88 PRO A N 1
ATOM 684 C CA . PRO A 1 88 ? -3.290 -7.423 -9.163 1.00 70.19 88 PRO A CA 1
ATOM 685 C C . PRO A 1 88 ? -2.607 -8.770 -9.407 1.00 70.19 88 PRO A C 1
ATOM 687 O O . PRO A 1 88 ? -1.412 -8.909 -9.180 1.00 70.19 88 PRO A O 1
ATOM 690 N N . CYS A 1 89 ? -3.368 -9.735 -9.930 1.00 66.00 89 CYS A N 1
ATOM 691 C CA . CYS A 1 89 ? -2.874 -11.026 -10.426 1.00 66.00 89 CYS A CA 1
ATOM 692 C C . CYS A 1 89 ? -2.289 -12.010 -9.388 1.00 66.00 89 CYS A C 1
ATOM 694 O O . CYS A 1 89 ? -1.836 -13.073 -9.813 1.00 66.00 89 CYS A O 1
ATOM 696 N N . ASP A 1 90 ? -2.363 -11.721 -8.086 1.00 71.50 90 ASP A N 1
ATOM 697 C CA . ASP A 1 90 ? -1.935 -12.614 -6.996 1.00 71.50 90 ASP A CA 1
ATOM 698 C C . ASP A 1 90 ? -3.094 -12.979 -6.051 1.00 71.50 90 ASP A C 1
ATOM 700 O O . ASP A 1 90 ? -4.196 -12.434 -6.154 1.00 71.50 90 ASP A O 1
ATOM 704 N N . ASP A 1 91 ? -2.855 -13.944 -5.156 1.00 76.88 91 ASP A N 1
ATOM 705 C CA . ASP A 1 91 ? -3.789 -14.281 -4.078 1.00 76.88 91 ASP A CA 1
ATOM 706 C C . ASP A 1 91 ? -3.992 -13.077 -3.140 1.00 76.88 91 ASP A C 1
ATOM 708 O O . ASP A 1 91 ? -3.066 -12.304 -2.882 1.00 76.88 91 ASP A O 1
ATOM 712 N N . ASP A 1 92 ? -5.195 -12.947 -2.575 1.00 82.19 92 ASP A N 1
ATOM 713 C CA . ASP A 1 92 ? -5.479 -11.897 -1.598 1.00 82.19 92 ASP A CA 1
ATOM 714 C C . ASP A 1 92 ? -4.605 -12.068 -0.342 1.00 82.19 92 ASP A C 1
ATOM 716 O O . ASP A 1 92 ? -4.511 -13.145 0.262 1.00 82.19 92 ASP A O 1
ATOM 720 N N . TYR A 1 93 ? -3.976 -10.973 0.086 1.00 91.81 93 TYR A N 1
ATOM 721 C CA . TYR A 1 93 ? -3.156 -10.931 1.293 1.00 91.81 93 TYR A CA 1
ATOM 722 C C . TYR A 1 93 ? -3.999 -10.506 2.496 1.00 91.81 93 TYR A C 1
ATOM 724 O O . TYR A 1 93 ? -4.950 -9.741 2.372 1.00 91.81 93 TYR A O 1
ATOM 732 N N . ILE A 1 94 ? -3.644 -10.968 3.697 1.00 94.50 94 ILE A N 1
ATOM 733 C CA . ILE A 1 94 ? -4.368 -10.624 4.930 1.00 94.50 94 ILE A CA 1
ATOM 734 C C . ILE A 1 94 ? -3.393 -10.063 5.963 1.00 94.50 94 ILE A C 1
ATOM 736 O O . ILE A 1 94 ? -2.360 -10.676 6.243 1.00 94.50 94 ILE A O 1
ATOM 740 N N . THR A 1 95 ? -3.734 -8.923 6.570 1.00 96.62 95 THR A N 1
ATOM 741 C CA . THR A 1 95 ? -2.883 -8.295 7.591 1.00 96.62 95 THR A CA 1
ATOM 742 C C . THR A 1 95 ? -2.766 -9.132 8.865 1.00 96.62 95 THR A C 1
ATOM 744 O O . THR A 1 95 ? -3.725 -9.744 9.350 1.00 96.62 95 THR A O 1
ATOM 747 N N . ASP A 1 96 ? -1.564 -9.148 9.439 1.00 97.31 96 ASP A N 1
ATOM 748 C CA . ASP A 1 96 ? -1.250 -9.881 10.659 1.00 97.31 96 ASP A CA 1
ATOM 749 C C . ASP A 1 96 ? -1.854 -9.225 11.919 1.00 97.31 96 ASP A C 1
ATOM 751 O O . ASP A 1 96 ? -2.536 -8.202 11.878 1.00 97.31 96 ASP A O 1
ATOM 755 N N . LYS A 1 97 ? -1.565 -9.791 13.098 1.00 97.44 97 LYS A N 1
ATOM 756 C CA . LYS A 1 97 ? -2.019 -9.250 14.397 1.00 97.44 97 LYS A CA 1
ATOM 757 C C . LYS A 1 97 ? -1.520 -7.828 14.710 1.00 97.44 97 LYS A C 1
ATOM 759 O O . LYS A 1 97 ? -1.955 -7.238 15.694 1.00 97.44 97 LYS A O 1
ATOM 764 N N . ARG A 1 98 ? -0.543 -7.326 13.954 1.00 97.62 98 ARG A N 1
ATOM 765 C CA . ARG A 1 98 ? 0.022 -5.977 14.045 1.00 97.62 98 ARG A CA 1
ATOM 766 C C . ARG A 1 98 ? -0.466 -5.098 12.892 1.00 97.62 98 ARG A C 1
ATOM 768 O O . ARG A 1 98 ? 0.131 -4.047 12.683 1.00 97.62 98 ARG A O 1
ATOM 775 N N . GLY A 1 99 ? -1.501 -5.518 12.162 1.00 97.31 99 GLY A N 1
ATOM 776 C CA . GLY A 1 99 ? -2.065 -4.786 11.034 1.00 97.31 99 GLY A CA 1
ATOM 777 C C . GLY A 1 99 ? -1.124 -4.692 9.837 1.00 97.31 99 GLY A C 1
ATOM 778 O O . GLY A 1 99 ? -1.293 -3.777 9.041 1.00 97.31 99 GLY A O 1
ATOM 779 N N . ARG A 1 100 ? -0.125 -5.578 9.708 1.00 97.06 100 ARG A N 1
ATOM 780 C CA . ARG A 1 100 ? 0.908 -5.502 8.662 1.00 97.06 100 ARG A CA 1
ATOM 781 C C . ARG A 1 100 ? 0.853 -6.668 7.689 1.00 97.06 100 ARG A C 1
ATOM 783 O O . ARG A 1 100 ? 0.540 -7.786 8.095 1.00 97.06 100 ARG A O 1
ATOM 790 N N . VAL A 1 101 ? 1.231 -6.421 6.441 1.00 95.19 101 VAL A N 1
ATOM 791 C CA . VAL A 1 101 ? 1.548 -7.467 5.460 1.00 95.19 101 VAL A CA 1
ATOM 792 C C . VAL A 1 101 ? 2.509 -6.926 4.409 1.00 95.19 101 VAL A C 1
ATOM 794 O O . VAL A 1 101 ? 2.415 -5.759 4.045 1.00 95.19 101 VAL A O 1
ATOM 797 N N . ASP A 1 102 ? 3.426 -7.765 3.939 1.00 92.62 102 ASP A N 1
ATOM 798 C CA . ASP A 1 102 ? 4.274 -7.468 2.787 1.00 92.62 102 ASP A CA 1
ATOM 799 C C . ASP A 1 102 ? 3.735 -8.243 1.582 1.00 92.62 102 ASP A C 1
ATOM 801 O O . ASP A 1 102 ? 3.423 -9.432 1.688 1.00 92.62 102 ASP A O 1
ATOM 805 N N . THR A 1 103 ? 3.602 -7.555 0.456 1.00 89.75 103 THR A N 1
ATOM 806 C CA . THR A 1 103 ? 3.028 -8.068 -0.791 1.00 89.75 103 THR A CA 1
ATOM 807 C C . THR A 1 103 ? 4.043 -7.928 -1.916 1.00 89.75 103 THR A C 1
ATOM 809 O O . THR A 1 103 ? 4.899 -7.037 -1.882 1.00 89.75 103 THR A O 1
ATOM 812 N N . VAL A 1 104 ? 3.965 -8.817 -2.902 1.00 88.25 104 VAL A N 1
ATOM 813 C CA . VAL A 1 104 ? 4.823 -8.783 -4.085 1.00 88.25 104 VAL A CA 1
ATOM 814 C C . VAL A 1 104 ? 4.025 -9.250 -5.291 1.00 88.25 104 VAL A C 1
ATOM 816 O O . VAL A 1 104 ? 3.440 -10.319 -5.243 1.00 88.25 104 VAL A O 1
ATOM 819 N N . GLU A 1 105 ? 4.032 -8.456 -6.360 1.00 88.94 105 GLU A N 1
ATOM 820 C CA . GLU A 1 105 ? 3.409 -8.800 -7.642 1.00 88.94 105 GLU A CA 1
ATOM 821 C C . GLU A 1 105 ? 4.538 -9.196 -8.559 1.00 88.94 105 GLU A C 1
ATOM 823 O O . GLU A 1 105 ? 5.393 -8.371 -8.901 1.00 88.94 105 GLU A O 1
ATOM 828 N N . PHE A 1 106 ? 4.555 -10.464 -8.943 1.00 88.25 106 PHE A N 1
ATOM 829 C CA . PHE A 1 106 ? 5.558 -10.960 -9.864 1.00 88.25 106 PHE A CA 1
ATOM 830 C C . PHE A 1 106 ? 5.325 -10.397 -11.272 1.00 88.25 106 PHE A C 1
ATOM 832 O O . PHE A 1 106 ? 4.275 -10.607 -11.880 1.00 88.25 106 PHE A O 1
ATOM 839 N N . LYS A 1 107 ? 6.341 -9.733 -11.834 1.00 88.44 107 LYS A N 1
ATOM 840 C CA . LYS A 1 107 ? 6.307 -9.177 -13.192 1.00 88.44 107 LYS A CA 1
ATOM 841 C C . LYS A 1 107 ? 7.375 -9.808 -14.070 1.00 88.44 107 LYS A C 1
ATOM 843 O O . LYS A 1 107 ? 8.527 -9.365 -14.108 1.00 88.44 107 LYS A O 1
ATOM 848 N N . ALA A 1 108 ? 6.958 -10.826 -14.818 1.00 89.00 108 ALA A N 1
ATOM 849 C CA . ALA A 1 108 ? 7.805 -11.493 -15.798 1.00 89.00 108 ALA A CA 1
ATOM 850 C C . ALA A 1 108 ? 8.362 -10.494 -16.825 1.00 89.00 108 ALA A C 1
ATOM 852 O O . ALA A 1 108 ? 7.616 -9.684 -17.380 1.00 89.00 108 ALA A O 1
ATOM 853 N N . GLY A 1 109 ? 9.664 -10.555 -17.101 1.00 87.75 109 GLY A N 1
ATOM 854 C CA . GLY A 1 109 ? 10.307 -9.673 -18.080 1.00 87.75 109 GLY A CA 1
ATOM 855 C C . GLY A 1 109 ? 10.546 -8.233 -17.608 1.00 87.75 109 GLY A C 1
ATOM 856 O O . GLY A 1 109 ? 11.051 -7.424 -18.391 1.00 87.75 109 GLY A O 1
ATOM 857 N N . CYS A 1 110 ? 10.180 -7.881 -16.372 1.00 88.38 110 CYS A N 1
ATOM 858 C CA . CYS A 1 110 ? 10.353 -6.525 -15.869 1.00 88.38 110 CYS A CA 1
ATOM 859 C C . CYS A 1 110 ? 11.739 -6.312 -15.245 1.00 88.38 110 CYS A C 1
ATOM 861 O O . CYS A 1 110 ? 12.128 -7.009 -14.316 1.00 88.38 110 CYS A O 1
ATOM 863 N N . ALA A 1 111 ? 12.475 -5.316 -15.741 1.00 86.25 111 ALA A N 1
ATOM 864 C CA . ALA A 1 111 ? 13.811 -4.971 -15.245 1.00 86.25 111 ALA A CA 1
ATOM 865 C C . ALA A 1 111 ? 13.816 -3.780 -14.277 1.00 86.25 111 ALA A C 1
ATOM 867 O O . ALA A 1 111 ? 14.640 -3.708 -1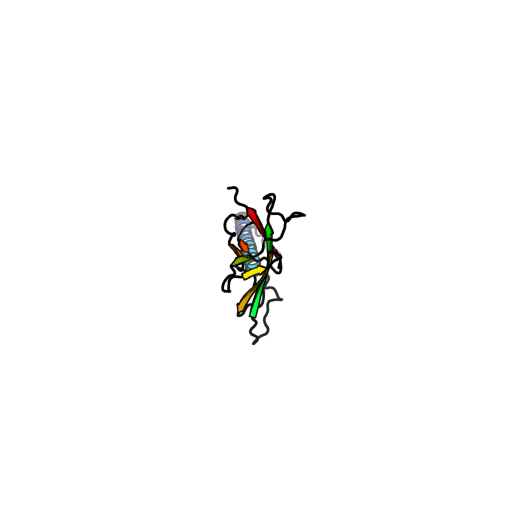3.373 1.00 86.25 111 ALA A O 1
ATOM 868 N N . CYS A 1 112 ? 12.915 -2.831 -14.507 1.00 86.31 112 CYS A N 1
ATOM 869 C CA . CYS A 1 112 ? 12.853 -1.547 -13.831 1.00 86.31 112 CYS A CA 1
ATOM 870 C C . CYS A 1 112 ? 11.420 -1.051 -13.806 1.00 86.31 112 CYS A C 1
ATOM 872 O O . CYS A 1 112 ? 10.631 -1.437 -14.667 1.00 86.31 112 CYS A O 1
ATOM 874 N N . TYR A 1 113 ? 11.124 -0.130 -12.886 1.00 87.69 113 TYR A N 1
ATOM 875 C CA . TYR A 1 113 ? 9.812 0.511 -12.805 1.00 87.69 113 TYR A CA 1
ATOM 876 C C . TYR A 1 113 ? 8.673 -0.510 -12.708 1.00 87.69 113 TYR A C 1
ATOM 878 O O . TYR A 1 113 ? 7.566 -0.264 -13.167 1.00 87.69 113 TYR A O 1
ATOM 886 N N . CYS A 1 114 ? 8.933 -1.674 -12.102 1.00 88.75 114 CYS A N 1
ATOM 887 C CA . CYS A 1 114 ? 7.969 -2.774 -12.073 1.00 88.75 114 CYS A CA 1
ATOM 888 C C . CYS A 1 114 ? 6.709 -2.431 -11.278 1.00 88.75 114 CYS A C 1
ATOM 890 O O . CYS A 1 114 ? 5.665 -3.028 -11.503 1.00 88.75 114 CYS A O 1
ATOM 892 N N . TRP A 1 115 ? 6.787 -1.420 -10.415 1.00 89.81 115 TRP A N 1
ATOM 893 C CA . TRP A 1 115 ? 5.646 -0.833 -9.725 1.00 89.81 115 TRP A CA 1
ATOM 894 C C . TRP A 1 115 ? 4.705 -0.022 -10.628 1.00 89.81 115 TRP A C 1
ATOM 896 O O . TRP A 1 115 ? 3.598 0.295 -10.203 1.00 89.81 115 TRP A O 1
ATOM 906 N N . GLU A 1 116 ? 5.109 0.360 -11.844 1.00 89.38 116 GLU A N 1
ATOM 907 C CA . GLU A 1 116 ? 4.280 1.189 -12.718 1.00 89.38 116 GLU A CA 1
ATOM 908 C C . GLU A 1 116 ? 2.976 0.457 -13.081 1.00 89.38 116 GLU A C 1
ATOM 910 O O . GLU A 1 116 ? 2.975 -0.681 -13.563 1.00 89.38 116 GLU A O 1
ATOM 915 N N . GLY A 1 117 ? 1.849 1.113 -12.789 1.00 88.69 117 GLY A N 1
ATOM 916 C CA . GLY A 1 117 ? 0.499 0.567 -12.957 1.00 88.69 117 GLY A CA 1
ATOM 917 C C . GLY A 1 117 ? 0.063 -0.453 -11.895 1.00 88.69 117 GLY A C 1
ATOM 918 O O . GLY A 1 117 ? -1.075 -0.923 -11.950 1.00 88.69 117 GLY A O 1
ATOM 919 N N . SER A 1 118 ? 0.931 -0.804 -10.941 1.00 91.12 118 SER A N 1
ATOM 920 C CA . SER A 1 118 ? 0.562 -1.615 -9.775 1.00 91.12 118 SER A CA 1
ATOM 921 C C . SER A 1 118 ? -0.075 -0.752 -8.692 1.00 91.12 118 SER A C 1
ATOM 923 O O . SER A 1 118 ? 0.260 0.419 -8.524 1.00 91.12 118 SER A O 1
ATOM 925 N N . HIS A 1 119 ? -0.968 -1.354 -7.912 1.00 92.75 119 HIS A N 1
ATOM 926 C CA . HIS A 1 119 ? -1.659 -0.698 -6.805 1.00 92.75 119 HIS A CA 1
ATOM 927 C C . HIS A 1 119 ? -1.926 -1.685 -5.675 1.00 92.75 119 HIS A C 1
ATOM 929 O O . HIS A 1 119 ? -2.122 -2.874 -5.912 1.00 92.75 119 HIS A O 1
ATOM 935 N N . VAL A 1 120 ? -2.006 -1.161 -4.457 1.00 92.62 120 VAL A N 1
ATOM 936 C CA . VAL A 1 120 ? -2.622 -1.850 -3.323 1.00 92.62 120 VAL A CA 1
ATOM 937 C C . VAL A 1 120 ? -4.064 -1.378 -3.188 1.00 92.62 120 VAL A C 1
ATOM 939 O O . VAL A 1 120 ? -4.334 -0.173 -3.202 1.00 92.62 120 VAL A O 1
ATOM 942 N N . GLU A 1 121 ? -4.997 -2.313 -3.041 1.00 94.38 121 GLU A N 1
ATOM 943 C CA . GLU A 1 121 ? -6.393 -2.016 -2.727 1.00 94.38 121 GLU A CA 1
ATOM 944 C C . GLU A 1 121 ? -6.824 -2.798 -1.486 1.00 94.38 121 GLU A C 1
ATOM 946 O O . GLU A 1 121 ? -6.528 -3.978 -1.356 1.00 94.38 121 GLU A O 1
ATOM 951 N N . VAL A 1 122 ? -7.522 -2.151 -0.558 1.00 95.19 122 VAL A N 1
ATOM 952 C CA . VAL A 1 122 ? -8.051 -2.797 0.648 1.00 95.19 122 VAL A CA 1
ATOM 953 C C . VAL A 1 122 ? -9.555 -2.949 0.558 1.00 95.19 122 VAL A C 1
ATOM 955 O O . VAL A 1 122 ? -10.253 -2.060 0.068 1.00 95.19 122 VAL A O 1
ATOM 958 N N . ILE A 1 123 ? -10.066 -4.055 1.088 1.00 94.81 123 ILE A N 1
ATOM 959 C CA . ILE A 1 123 ? -11.501 -4.227 1.303 1.00 94.81 123 ILE A CA 1
ATOM 960 C C . ILE A 1 123 ? -11.813 -3.769 2.728 1.00 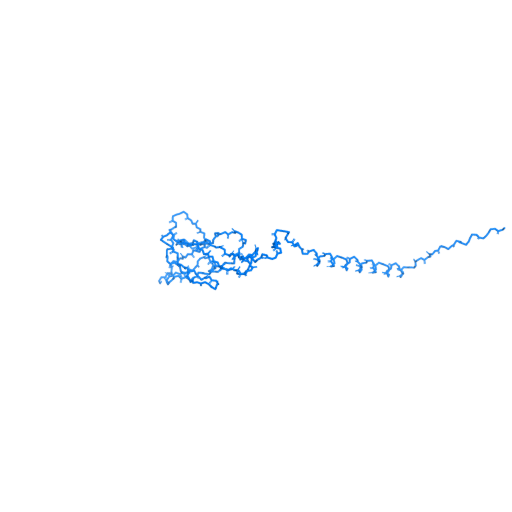94.81 123 ILE A C 1
ATOM 962 O O . ILE A 1 123 ? -11.320 -4.386 3.678 1.00 94.81 123 ILE A O 1
ATOM 966 N N . PRO A 1 124 ? -12.618 -2.705 2.911 1.00 94.69 124 PRO A N 1
ATOM 967 C CA . PRO A 1 124 ? -13.043 -2.291 4.240 1.00 94.69 124 PRO A CA 1
ATOM 968 C C . PRO A 1 124 ? -13.739 -3.443 4.983 1.00 94.69 124 PRO A C 1
ATOM 970 O O . PRO A 1 124 ? -14.663 -4.046 4.426 1.00 94.69 124 PRO A O 1
ATOM 973 N N . PRO A 1 125 ? -13.317 -3.767 6.219 1.00 94.31 125 PRO A N 1
ATOM 974 C CA . PRO A 1 125 ? -14.010 -4.746 7.048 1.00 94.31 125 PRO A CA 1
ATOM 975 C C . PRO A 1 125 ? -15.461 -4.334 7.327 1.00 94.31 125 PRO A C 1
ATOM 977 O O . PRO A 1 125 ? -15.774 -3.148 7.415 1.00 94.31 125 PRO A O 1
ATOM 980 N N . GLU A 1 126 ? -16.346 -5.312 7.520 1.00 95.19 126 GLU A N 1
ATOM 981 C CA . GLU A 1 126 ? -17.752 -5.053 7.855 1.00 95.19 126 GLU A CA 1
ATOM 982 C C . GLU A 1 126 ? -17.878 -4.188 9.123 1.00 95.19 126 GLU A C 1
ATOM 984 O O . GLU A 1 126 ? -17.222 -4.449 10.135 1.00 95.19 126 GLU A O 1
ATOM 989 N N . GLY A 1 127 ? -18.728 -3.157 9.064 1.00 95.81 127 GLY A N 1
ATOM 990 C CA . GLY A 1 127 ? -18.940 -2.214 10.164 1.00 95.81 127 GLY A CA 1
ATOM 991 C C . GLY A 1 127 ? -17.838 -1.163 10.323 1.00 95.81 127 GLY A C 1
ATOM 992 O O . GLY A 1 127 ? -17.784 -0.503 11.361 1.00 95.81 127 GLY A O 1
ATOM 993 N N . TYR A 1 128 ? -16.958 -1.000 9.331 1.00 97.12 128 TYR A N 1
ATOM 994 C CA . TYR A 1 128 ? -15.925 0.031 9.317 1.00 97.12 128 TYR A CA 1
ATOM 995 C C . TYR A 1 128 ? -15.931 0.841 8.018 1.00 97.12 128 TYR A C 1
ATOM 997 O O . TYR A 1 128 ? -16.010 0.298 6.918 1.00 97.12 128 TYR A O 1
ATOM 1005 N N . LEU A 1 129 ? -15.755 2.154 8.156 1.00 97.06 129 LEU A N 1
ATOM 1006 C CA . LEU A 1 129 ? -15.565 3.082 7.047 1.00 97.06 129 LEU A CA 1
ATOM 1007 C C . LEU A 1 129 ? -14.077 3.393 6.864 1.00 97.06 129 LEU A C 1
ATOM 1009 O O . LEU A 1 129 ? -13.368 3.595 7.855 1.00 97.06 129 LEU A O 1
ATOM 1013 N N . PRO A 1 130 ? -13.589 3.484 5.618 1.00 97.50 130 PRO A N 1
ATOM 1014 C CA . PRO A 1 130 ? -12.231 3.929 5.356 1.00 97.50 130 PRO A CA 1
ATOM 1015 C C . PRO A 1 130 ? -12.095 5.435 5.620 1.00 97.50 130 PRO A C 1
ATOM 1017 O O . PRO A 1 130 ? -12.926 6.232 5.185 1.00 97.50 130 PRO A O 1
ATOM 1020 N N . THR A 1 131 ? -11.014 5.833 6.286 1.00 97.81 131 THR A N 1
ATOM 1021 C CA . THR A 1 131 ? -10.644 7.246 6.519 1.00 97.81 131 THR A CA 1
ATOM 1022 C C . THR A 1 131 ? -9.492 7.706 5.621 1.00 97.81 131 THR A C 1
ATOM 1024 O O . THR A 1 131 ? -9.084 8.864 5.629 1.00 97.81 131 THR A O 1
ATOM 1027 N N . THR A 1 132 ? -9.000 6.791 4.786 1.00 97.62 132 THR A N 1
ATOM 1028 C CA . THR A 1 132 ? -7.945 6.982 3.784 1.00 97.62 132 THR A CA 1
ATOM 1029 C C . THR A 1 132 ? -8.404 6.406 2.440 1.00 97.62 132 THR A C 1
ATOM 1031 O O . THR A 1 132 ? -9.362 5.626 2.409 1.00 97.62 132 THR A O 1
ATOM 1034 N N . PRO A 1 133 ? -7.760 6.752 1.309 1.00 97.00 133 PRO A N 1
ATOM 1035 C CA . PRO A 1 133 ? -8.064 6.118 0.031 1.00 97.00 133 PRO A CA 1
ATOM 1036 C C . PRO A 1 133 ? -7.863 4.600 0.105 1.00 97.00 133 PRO A C 1
ATOM 1038 O O . PRO A 1 133 ? -6.770 4.134 0.418 1.00 97.00 133 PRO A O 1
ATOM 1041 N N . ILE A 1 134 ? -8.904 3.832 -0.232 1.00 95.81 134 ILE A N 1
ATOM 1042 C CA . ILE A 1 134 ? -8.865 2.359 -0.221 1.00 95.81 134 ILE A CA 1
ATOM 1043 C C . ILE A 1 134 ? -7.981 1.764 -1.316 1.00 95.81 134 ILE A C 1
ATOM 1045 O O . ILE A 1 134 ? -7.669 0.584 -1.267 1.00 95.81 134 ILE A O 1
ATOM 1049 N N . ARG A 1 135 ? -7.577 2.570 -2.298 1.00 95.12 135 ARG A N 1
ATOM 1050 C CA . ARG A 1 135 ? -6.684 2.187 -3.387 1.00 95.12 135 ARG A CA 1
ATOM 1051 C C . ARG A 1 135 ? -5.564 3.208 -3.488 1.00 95.12 135 ARG A C 1
ATOM 1053 O O . ARG A 1 135 ? -5.840 4.407 -3.559 1.00 95.12 135 ARG A O 1
ATOM 1060 N N . GLN A 1 136 ? -4.325 2.734 -3.507 1.00 94.31 136 GLN A N 1
ATOM 1061 C CA . GLN A 1 136 ? -3.133 3.566 -3.644 1.00 94.31 136 GLN A CA 1
ATOM 1062 C C . GLN A 1 136 ? -2.217 2.951 -4.705 1.00 94.31 136 GLN A C 1
ATOM 1064 O O . GLN A 1 136 ? -1.866 1.775 -4.627 1.00 94.31 136 GLN A O 1
ATOM 1069 N N . GLU A 1 137 ? -1.877 3.742 -5.723 1.00 92.88 137 GLU A N 1
ATOM 1070 C CA . GLU A 1 137 ? -0.946 3.340 -6.783 1.00 92.88 137 GLU A CA 1
ATOM 1071 C C . GLU A 1 137 ? 0.478 3.303 -6.225 1.00 92.88 137 GLU A C 1
ATOM 1073 O O . GLU A 1 137 ? 0.854 4.153 -5.410 1.00 92.88 137 GLU A O 1
ATOM 1078 N N . LEU A 1 138 ? 1.274 2.331 -6.664 1.00 91.31 138 LEU A N 1
ATOM 1079 C CA . LEU A 1 138 ? 2.633 2.205 -6.173 1.00 91.31 138 LEU A CA 1
ATOM 1080 C C . LEU A 1 138 ? 3.526 3.290 -6.778 1.00 91.31 138 LEU A C 1
ATOM 1082 O O . LEU A 1 138 ? 3.622 3.449 -7.997 1.00 91.31 138 LEU A O 1
ATOM 1086 N N . THR A 1 139 ? 4.227 4.027 -5.920 1.00 86.25 139 THR A N 1
ATOM 1087 C CA . THR A 1 139 ? 5.115 5.114 -6.342 1.00 86.25 139 THR A CA 1
ATOM 1088 C C . THR A 1 139 ? 6.562 4.774 -6.024 1.00 86.25 139 THR A C 1
ATOM 1090 O O . THR A 1 139 ? 7.074 5.068 -4.938 1.00 86.25 139 THR A O 1
ATOM 1093 N N . GLY A 1 140 ? 7.262 4.176 -6.983 1.00 80.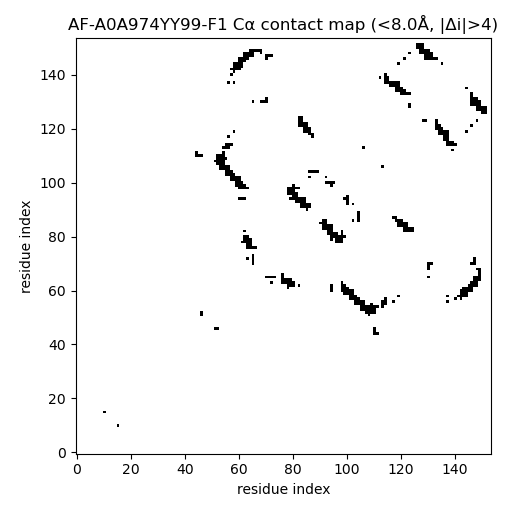62 140 GLY A N 1
ATOM 1094 C CA . GLY A 1 140 ? 8.683 3.916 -6.816 1.00 80.62 140 GLY A CA 1
ATOM 1095 C C . GLY A 1 140 ? 8.970 2.757 -5.873 1.00 80.62 140 GLY A C 1
ATOM 1096 O O . GLY A 1 140 ? 8.212 1.803 -5.745 1.00 80.62 140 GLY A O 1
ATOM 1097 N N . HIS A 1 141 ? 10.074 2.918 -5.151 1.00 65.94 141 HIS A N 1
ATOM 1098 C CA . HIS A 1 141 ? 10.489 2.051 -4.055 1.00 65.94 141 HIS A CA 1
ATOM 1099 C C . HIS A 1 141 ? 9.833 2.458 -2.726 1.00 65.94 141 HIS A C 1
ATOM 1101 O O . HIS A 1 141 ? 10.307 2.048 -1.668 1.00 65.94 141 HIS A O 1
ATOM 1107 N N . SER A 1 142 ? 8.819 3.336 -2.727 1.00 62.03 142 SER A N 1
ATOM 1108 C CA . SER A 1 142 ? 8.096 3.624 -1.490 1.00 62.03 142 SER A CA 1
ATOM 1109 C C . SER A 1 142 ? 7.331 2.366 -1.113 1.00 62.03 142 SER A C 1
ATOM 1111 O O . SER A 1 142 ? 6.303 2.050 -1.703 1.00 62.03 142 SER A O 1
ATOM 1113 N N . LEU A 1 143 ? 7.900 1.620 -0.172 1.00 77.50 143 LEU A N 1
ATOM 1114 C CA . LEU A 1 143 ? 7.379 0.331 0.246 1.00 77.50 143 LEU A CA 1
ATOM 1115 C C . LEU A 1 143 ? 6.208 0.493 1.210 1.00 77.50 143 LEU A C 1
ATOM 1117 O O . LEU A 1 143 ? 5.490 -0.464 1.395 1.00 77.50 143 LEU A O 1
ATOM 1121 N N . PHE A 1 144 ? 5.987 1.650 1.839 1.00 90.88 144 PHE A N 1
ATOM 1122 C CA . PHE A 1 144 ? 5.019 1.748 2.934 1.00 90.88 144 PHE A CA 1
ATOM 1123 C C . PHE A 1 144 ? 3.699 2.406 2.518 1.00 90.88 144 PHE A C 1
ATOM 1125 O O . PHE A 1 144 ? 3.664 3.604 2.243 1.00 90.88 144 PHE A O 1
ATOM 1132 N N . TYR A 1 145 ? 2.615 1.630 2.555 1.00 94.38 145 TYR A N 1
ATOM 1133 C CA . TYR A 1 145 ? 1.242 2.074 2.304 1.00 94.38 145 TYR A CA 1
ATOM 1134 C C . TYR A 1 145 ? 0.397 1.846 3.546 1.00 94.38 145 TYR A C 1
ATOM 1136 O O . TYR A 1 145 ? 0.553 0.842 4.242 1.00 94.38 145 TYR A O 1
ATOM 1144 N N . SER A 1 146 ? -0.505 2.773 3.846 1.00 96.31 146 SER A N 1
ATOM 1145 C CA . SER A 1 146 ? -1.254 2.717 5.094 1.00 96.31 146 SER A CA 1
ATOM 1146 C C . SER A 1 146 ? -2.734 3.019 4.891 1.00 96.31 146 SER A C 1
ATOM 1148 O O . SER A 1 146 ? -3.058 3.979 4.191 1.00 96.31 146 SER A O 1
ATOM 1150 N N . PHE A 1 147 ? -3.605 2.242 5.546 1.00 97.81 147 PHE A N 1
ATOM 1151 C CA . PHE A 1 147 ? -5.058 2.406 5.486 1.00 97.81 147 PHE A CA 1
ATOM 1152 C C . PHE A 1 147 ? -5.710 2.499 6.874 1.00 97.81 147 PHE A C 1
ATOM 1154 O O . PHE A 1 147 ? -5.612 1.577 7.689 1.00 97.81 147 PHE A O 1
ATOM 1161 N N . GLY A 1 148 ? -6.377 3.624 7.124 1.00 98.06 148 GLY A N 1
ATOM 1162 C CA . GLY A 1 148 ? -7.119 3.905 8.352 1.00 98.06 148 GLY A CA 1
ATOM 1163 C C . GLY A 1 148 ? -8.595 3.540 8.227 1.00 98.06 148 GLY A C 1
ATOM 1164 O O . GLY A 1 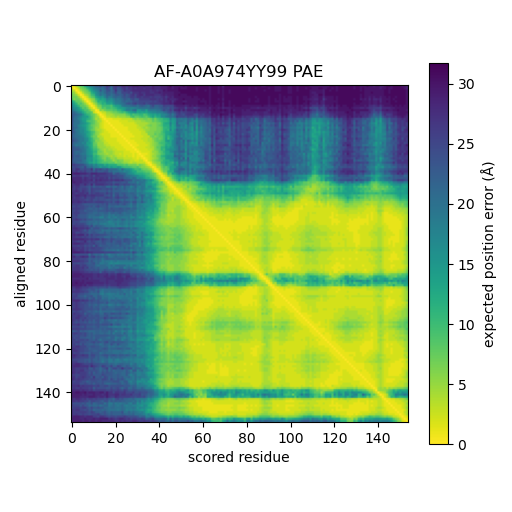148 ? -9.205 3.736 7.169 1.00 98.06 148 GLY A O 1
ATOM 1165 N N . PHE A 1 149 ? -9.160 3.019 9.317 1.00 98.31 149 PHE A N 1
ATOM 1166 C CA . PHE A 1 149 ? -10.567 2.637 9.403 1.00 98.31 149 PHE A CA 1
ATOM 1167 C C . PHE A 1 149 ? -11.204 3.116 10.704 1.00 98.31 149 PHE A C 1
ATOM 1169 O O . PHE A 1 149 ? -10.660 2.887 11.785 1.00 98.31 149 PHE A O 1
ATOM 1176 N N . ILE A 1 150 ? -12.404 3.680 10.603 1.00 97.75 150 ILE A N 1
ATOM 1177 C CA . ILE A 1 150 ? -13.231 4.089 11.741 1.00 97.75 150 ILE A CA 1
ATOM 1178 C C . ILE A 1 150 ? -14.492 3.229 11.810 1.00 97.75 150 ILE A C 1
ATOM 1180 O O . ILE A 1 150 ? -15.038 2.844 10.779 1.00 97.75 150 ILE A O 1
ATOM 1184 N N . ALA A 1 151 ? -14.949 2.889 13.015 1.00 96.31 151 ALA A N 1
ATOM 1185 C CA . ALA A 1 151 ? -16.175 2.109 13.179 1.00 96.31 151 ALA A CA 1
ATOM 1186 C C . ALA A 1 151 ? -17.392 2.896 12.666 1.00 96.31 151 ALA A C 1
ATOM 1188 O O . ALA A 1 151 ? -17.537 4.087 12.959 1.00 96.31 151 ALA A O 1
ATOM 1189 N N . GLU A 1 152 ? -18.281 2.226 11.935 1.00 92.69 152 GLU A N 1
ATOM 1190 C CA . GLU A 1 152 ? -19.588 2.776 11.590 1.00 92.69 152 GLU A CA 1
ATOM 1191 C C . GLU A 1 152 ? -20.350 3.091 12.880 1.00 92.69 152 GLU A C 1
ATOM 1193 O O . GLU A 1 152 ? -20.434 2.277 13.803 1.00 92.69 152 GLU A O 1
ATOM 1198 N N . SER A 1 153 ? -20.880 4.311 12.970 1.00 80.62 153 SER A N 1
ATOM 1199 C CA . SER A 1 153 ? -21.790 4.649 14.061 1.00 80.62 153 SER A CA 1
ATOM 1200 C C . SER A 1 153 ? -23.103 3.881 13.851 1.00 80.62 153 SER A C 1
ATOM 1202 O O . SER A 1 153 ? -23.598 3.889 12.723 1.00 80.62 153 SER A O 1
ATOM 1204 N N . PRO A 1 154 ? -23.644 3.214 14.888 1.00 63.91 154 PRO A N 1
ATOM 1205 C CA . PRO A 1 154 ? -24.894 2.462 14.786 1.00 63.91 154 PRO A CA 1
ATOM 1206 C C . PRO A 1 154 ? -26.114 3.347 14.501 1.00 63.91 154 PRO A C 1
ATOM 1208 O O . PRO A 1 154 ? -26.079 4.554 14.843 1.00 63.91 154 PRO A O 1
#